Protein AF-A0A1M7YCN4-F1 (afdb_monomer_lite)

Radius of gyration: 11.82 Å; chains: 1; bounding box: 31×23×24 Å

Secondary structure (DSSP, 8-state):
--HHHHHHHHHHHHHS-HHHHHHHHHHHHHHHTT---HHHHHHHHHHHTTHHHHHHHTT--

Sequence (61 aa):
MTPEQRYDLAIEWRLTSNRMKEIIKEEYNKKYGTNTSDEQWESYLIKALNIESFWKSVGLM

pLDDT: mean 87.83, std 6.9, range [67.12, 95.19]

Structure (mmCIF, N/CA/C/O backbone):
data_AF-A0A1M7YCN4-F1
#
_entry.id   AF-A0A1M7YCN4-F1
#
loop_
_atom_site.group_PDB
_atom_site.id
_atom_site.type_symbol
_atom_site.label_atom_id
_atom_site.label_alt_id
_atom_site.label_comp_id
_atom_site.label_asym_id
_atom_site.label_entity_id
_atom_site.label_seq_id
_atom_site.pdbx_PDB_ins_code
_atom_site.Cartn_x
_atom_site.Cartn_y
_atom_site.Cartn_z
_atom_site.occupancy
_atom_site.B_iso_or_equiv
_atom_site.auth_seq_id
_atom_site.auth_comp_id
_atom_site.auth_asym_id
_atom_site.auth_atom_id
_atom_site.pdbx_PDB_model_num
ATOM 1 N N . MET A 1 1 ? 5.703 14.096 -3.021 1.00 81.25 1 MET A N 1
ATOM 2 C CA . MET A 1 1 ? 5.648 12.913 -3.902 1.00 81.25 1 MET A CA 1
ATOM 3 C C . MET A 1 1 ? 5.854 13.386 -5.325 1.00 81.25 1 MET A C 1
ATOM 5 O O . MET A 1 1 ? 5.209 14.363 -5.697 1.00 81.25 1 MET A O 1
ATOM 9 N N . THR A 1 2 ? 6.763 12.780 -6.086 1.00 87.56 2 THR A N 1
ATOM 10 C CA . THR A 1 2 ? 6.920 13.108 -7.513 1.00 87.56 2 THR A CA 1
ATOM 11 C C . THR A 1 2 ? 5.824 12.425 -8.347 1.00 87.56 2 THR A C 1
ATOM 13 O O . THR A 1 2 ? 5.173 11.494 -7.855 1.00 87.56 2 THR A O 1
ATOM 16 N N . PRO A 1 3 ? 5.571 12.863 -9.594 1.00 89.31 3 PRO A N 1
ATOM 17 C CA . PRO A 1 3 ? 4.637 12.182 -10.492 1.00 89.31 3 PRO A CA 1
ATOM 18 C C . PRO A 1 3 ? 4.959 10.694 -10.697 1.00 89.31 3 PRO A C 1
ATOM 20 O O . PRO A 1 3 ? 4.047 9.872 -10.724 1.00 89.31 3 PRO A O 1
ATOM 23 N N . GLU A 1 4 ? 6.241 10.338 -10.776 1.00 87.19 4 GLU A N 1
ATOM 24 C CA . GLU A 1 4 ? 6.721 8.963 -10.955 1.00 87.19 4 GLU A CA 1
ATOM 25 C C . GLU A 1 4 ? 6.393 8.099 -9.735 1.00 87.19 4 GLU A C 1
ATOM 27 O O . GLU A 1 4 ? 5.863 7.002 -9.879 1.00 87.19 4 GLU A O 1
ATOM 32 N N . GLN A 1 5 ? 6.624 8.628 -8.531 1.00 87.00 5 GLN A N 1
ATOM 33 C CA . GLN A 1 5 ? 6.259 7.975 -7.273 1.00 87.00 5 GLN A CA 1
ATOM 34 C C . GLN A 1 5 ? 4.742 7.760 -7.161 1.00 87.00 5 GLN A C 1
ATOM 36 O O . GLN A 1 5 ? 4.291 6.690 -6.764 1.00 87.00 5 GLN A O 1
ATOM 41 N N . ARG A 1 6 ? 3.927 8.754 -7.544 1.00 89.44 6 ARG A N 1
ATOM 42 C CA . ARG A 1 6 ? 2.460 8.597 -7.556 1.00 89.44 6 ARG A CA 1
ATOM 43 C C . ARG A 1 6 ? 2.001 7.543 -8.557 1.00 89.44 6 ARG A C 1
ATOM 45 O O . ARG A 1 6 ? 1.080 6.783 -8.265 1.00 89.44 6 ARG A O 1
ATOM 52 N N . TYR A 1 7 ? 2.627 7.506 -9.729 1.00 91.00 7 TYR A N 1
ATOM 53 C CA . TYR A 1 7 ? 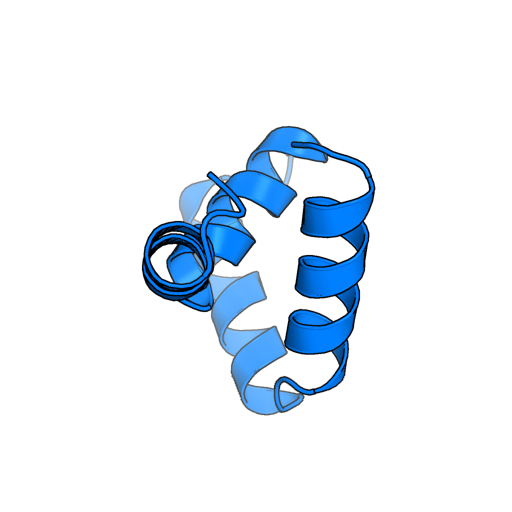2.328 6.516 -10.755 1.00 91.00 7 TYR A CA 1
ATOM 54 C C . TYR A 1 7 ? 2.671 5.097 -10.284 1.00 91.00 7 TYR A C 1
ATOM 56 O O . TYR A 1 7 ? 1.835 4.201 -10.393 1.00 91.00 7 TYR A O 1
ATOM 64 N N . ASP A 1 8 ? 3.850 4.913 -9.691 1.00 89.81 8 ASP A N 1
ATOM 65 C CA . ASP A 1 8 ? 4.280 3.635 -9.119 1.00 89.81 8 ASP A CA 1
ATOM 66 C C . ASP A 1 8 ? 3.352 3.186 -7.980 1.00 89.81 8 ASP A C 1
ATOM 68 O O . ASP A 1 8 ? 2.817 2.079 -8.006 1.00 89.81 8 ASP A O 1
ATOM 72 N N . LEU A 1 9 ? 3.019 4.096 -7.057 1.00 92.00 9 LEU A N 1
ATOM 73 C CA . LEU A 1 9 ? 2.059 3.841 -5.981 1.00 92.00 9 LEU A CA 1
ATOM 74 C C . LEU A 1 9 ? 0.694 3.379 -6.516 1.00 92.00 9 LEU A C 1
ATOM 76 O O . LEU A 1 9 ? 0.077 2.473 -5.953 1.00 92.00 9 LEU A O 1
ATOM 80 N N . ALA A 1 10 ? 0.215 3.978 -7.610 1.00 92.31 10 ALA A N 1
ATOM 81 C CA . ALA A 1 10 ? -1.038 3.583 -8.242 1.00 92.31 10 ALA A CA 1
ATOM 82 C C . ALA A 1 10 ? -0.963 2.180 -8.871 1.00 92.31 10 ALA A C 1
ATOM 84 O O . ALA A 1 10 ? -1.951 1.439 -8.818 1.00 92.31 10 ALA A O 1
ATOM 85 N N . ILE A 1 11 ? 0.185 1.793 -9.438 1.00 92.38 11 ILE A N 1
ATOM 86 C CA . ILE A 1 11 ? 0.420 0.439 -9.958 1.00 92.38 11 ILE A CA 1
ATOM 87 C C . ILE A 1 11 ? 0.438 -0.573 -8.815 1.00 92.38 11 ILE A C 1
ATOM 89 O O . ILE A 1 11 ? -0.329 -1.538 -8.855 1.00 92.38 11 ILE A O 1
ATOM 93 N N . GLU A 1 12 ? 1.243 -0.334 -7.783 1.00 92.19 12 GLU A N 1
ATOM 94 C CA . GLU A 1 12 ? 1.358 -1.216 -6.618 1.00 92.19 12 GLU A CA 1
ATOM 95 C C . GLU A 1 12 ? 0.004 -1.398 -5.930 1.00 92.19 12 GLU A C 1
ATOM 97 O O . GLU A 1 12 ? -0.444 -2.516 -5.641 1.00 92.19 12 GLU A O 1
ATOM 102 N N . TRP A 1 13 ? -0.740 -0.302 -5.768 1.00 93.69 13 TRP A N 1
ATOM 103 C CA . TRP A 1 13 ? -2.103 -0.372 -5.271 1.00 93.69 13 TRP A CA 1
ATOM 104 C C . TRP A 1 13 ? -3.004 -1.183 -6.199 1.00 93.69 13 TRP A C 1
ATOM 106 O O . TRP A 1 13 ? -3.772 -2.019 -5.729 1.00 93.69 13 TRP A O 1
ATOM 116 N N . ARG A 1 14 ? -2.923 -1.005 -7.520 1.00 93.81 14 ARG A N 1
ATOM 117 C CA . ARG A 1 14 ? -3.730 -1.780 -8.473 1.00 93.81 14 ARG A CA 1
ATOM 118 C C . ARG A 1 14 ? -3.450 -3.281 -8.363 1.00 93.81 14 ARG A C 1
ATOM 120 O O . ARG A 1 14 ? -4.421 -4.041 -8.343 1.00 93.81 14 ARG A O 1
ATOM 127 N N . LEU A 1 15 ? -2.183 -3.678 -8.245 1.00 92.88 15 LEU A N 1
ATOM 128 C CA . LEU A 1 15 ? -1.733 -5.072 -8.130 1.00 92.88 15 LEU A CA 1
ATOM 129 C C . LEU A 1 15 ? -2.049 -5.703 -6.767 1.00 92.88 15 LEU A C 1
ATOM 131 O O . LEU A 1 15 ? -2.214 -6.919 -6.670 1.00 92.88 15 LEU A O 1
ATOM 135 N N . THR A 1 16 ? -2.199 -4.888 -5.724 1.00 92.88 16 THR A N 1
ATOM 136 C CA . THR A 1 16 ? -2.580 -5.354 -4.388 1.00 92.88 16 THR A CA 1
ATOM 137 C C . THR A 1 16 ? -3.930 -6.086 -4.419 1.00 92.88 16 THR A C 1
ATOM 139 O O . THR A 1 16 ? -4.915 -5.612 -4.998 1.00 92.88 16 THR A O 1
ATOM 142 N N . SER A 1 17 ? -4.000 -7.251 -3.770 1.00 94.88 17 SER A N 1
ATOM 143 C CA . SER A 1 17 ? -5.226 -8.061 -3.720 1.00 94.88 17 SER A CA 1
ATOM 144 C C . SER A 1 17 ? -6.389 -7.320 -3.047 1.00 94.88 17 SER A C 1
ATOM 146 O O . SER A 1 17 ? -6.184 -6.540 -2.118 1.00 94.88 17 SER A O 1
ATOM 148 N N . ASN A 1 18 ? -7.629 -7.596 -3.467 1.00 94.88 18 ASN A N 1
ATOM 149 C CA . ASN A 1 18 ? -8.820 -6.945 -2.901 1.00 94.88 18 ASN A CA 1
ATOM 150 C C . ASN A 1 18 ? -8.928 -7.124 -1.381 1.00 94.88 18 ASN A C 1
ATOM 152 O O . ASN A 1 18 ? -9.188 -6.157 -0.675 1.00 94.88 18 ASN A O 1
ATOM 156 N N . ARG A 1 19 ? -8.621 -8.325 -0.877 1.00 94.75 19 ARG A N 1
ATOM 157 C CA . ARG A 1 19 ? -8.593 -8.604 0.564 1.00 94.75 19 ARG A CA 1
ATOM 158 C C . ARG A 1 19 ? -7.599 -7.707 1.304 1.00 94.75 19 ARG A C 1
ATOM 160 O O . ARG A 1 19 ? -7.915 -7.178 2.362 1.00 94.75 19 ARG A O 1
ATOM 167 N N . MET A 1 20 ? -6.399 -7.523 0.755 1.00 93.56 20 MET A N 1
ATOM 168 C CA . MET A 1 20 ? -5.400 -6.648 1.370 1.00 93.56 20 MET A CA 1
ATOM 169 C C . MET A 1 20 ? -5.825 -5.176 1.295 1.00 93.56 20 MET A C 1
ATOM 171 O O . MET A 1 20 ? -5.663 -4.443 2.266 1.00 93.56 20 MET A O 1
ATOM 175 N N . LYS A 1 21 ? -6.438 -4.748 0.184 1.00 94.38 21 LYS A N 1
ATOM 176 C CA . LYS A 1 21 ? -6.996 -3.393 0.051 1.00 94.38 21 LYS A CA 1
ATOM 177 C C . LYS A 1 21 ? -8.043 -3.095 1.123 1.00 94.38 21 LYS A C 1
ATOM 179 O O . LYS A 1 21 ? -8.055 -1.988 1.652 1.00 94.38 21 LYS A O 1
ATOM 184 N N . GLU A 1 22 ? -8.915 -4.053 1.429 1.00 95.19 22 GLU A N 1
ATOM 185 C CA . GLU A 1 22 ? -9.919 -3.919 2.492 1.00 95.19 22 GLU A CA 1
ATOM 186 C C . GLU A 1 22 ? -9.265 -3.762 3.865 1.00 95.19 22 GLU A C 1
ATOM 188 O O . GLU A 1 22 ? -9.586 -2.809 4.569 1.00 95.19 22 GLU A O 1
ATOM 193 N N . ILE A 1 23 ? -8.285 -4.610 4.194 1.00 94.50 23 ILE A N 1
ATOM 194 C CA . ILE A 1 23 ? -7.534 -4.525 5.457 1.00 94.50 23 ILE A CA 1
ATOM 195 C C . ILE A 1 23 ? -6.868 -3.151 5.602 1.00 94.50 23 ILE A C 1
ATOM 197 O O . ILE A 1 23 ? -7.027 -2.490 6.623 1.00 94.50 23 ILE A O 1
ATOM 201 N N . ILE A 1 24 ? -6.165 -2.686 4.565 1.00 93.56 24 ILE A N 1
ATOM 202 C CA . ILE A 1 24 ? -5.473 -1.388 4.579 1.00 93.56 24 ILE A CA 1
ATOM 203 C C . ILE A 1 24 ? -6.468 -0.236 4.777 1.00 93.56 24 ILE A C 1
ATOM 205 O O . ILE A 1 24 ? -6.203 0.675 5.560 1.00 93.56 24 ILE A O 1
ATOM 209 N N . LYS A 1 25 ? -7.622 -0.266 4.097 1.00 93.06 25 LYS A N 1
ATOM 210 C CA . LYS A 1 25 ? -8.669 0.757 4.256 1.00 93.06 25 LYS A CA 1
ATOM 211 C C . LYS A 1 25 ? -9.283 0.741 5.653 1.00 93.06 25 LYS A C 1
ATOM 213 O O . LYS A 1 25 ? -9.532 1.804 6.213 1.00 93.06 25 LYS A O 1
ATOM 218 N N . GLU A 1 26 ? -9.539 -0.439 6.208 1.00 94.12 26 GLU A N 1
ATOM 219 C CA . GLU A 1 26 ? -10.104 -0.577 7.548 1.00 94.12 26 GLU A CA 1
ATOM 220 C C . GLU A 1 26 ? -9.141 -0.031 8.608 1.00 94.12 26 GLU A C 1
ATOM 222 O O . GLU A 1 26 ? -9.536 0.781 9.444 1.00 94.12 26 GLU A O 1
ATOM 227 N N . GLU A 1 27 ? -7.865 -0.403 8.528 1.00 93.69 27 GLU A N 1
ATOM 228 C CA . GLU A 1 27 ? -6.828 0.080 9.441 1.00 93.69 27 GLU A CA 1
ATOM 229 C C . GLU A 1 27 ? -6.603 1.592 9.313 1.00 93.69 27 GLU A C 1
ATOM 231 O O . GLU A 1 27 ? -6.438 2.291 10.317 1.00 93.69 27 GLU A O 1
ATOM 236 N N . TYR A 1 28 ? -6.666 2.128 8.093 1.00 93.06 28 TYR A N 1
ATOM 237 C CA . TYR A 1 28 ? -6.610 3.568 7.865 1.00 93.06 28 TYR A CA 1
ATOM 238 C C . TYR A 1 28 ? -7.799 4.298 8.498 1.00 93.06 28 TYR A C 1
ATOM 240 O O . TYR A 1 28 ? -7.602 5.241 9.267 1.00 93.06 28 TYR A O 1
ATOM 248 N N . ASN A 1 29 ? -9.022 3.821 8.254 1.00 91.81 29 ASN A N 1
ATOM 249 C CA . ASN A 1 29 ? -10.238 4.411 8.815 1.00 91.81 29 ASN A CA 1
ATOM 250 C C . ASN A 1 29 ? -10.256 4.345 10.348 1.00 91.81 29 ASN A C 1
ATOM 252 O O . ASN A 1 29 ? -10.656 5.313 10.990 1.00 91.81 29 ASN A O 1
ATOM 256 N N . LYS A 1 30 ? -9.781 3.249 10.957 1.00 92.38 30 LYS A N 1
ATOM 257 C CA . LYS A 1 30 ? -9.641 3.146 12.422 1.00 92.38 30 LYS A CA 1
ATOM 258 C C . LYS A 1 30 ? -8.688 4.196 12.988 1.00 92.38 30 LYS A C 1
ATOM 260 O O . LYS A 1 30 ? -8.910 4.694 14.087 1.00 92.38 30 LYS A O 1
ATOM 265 N N . LYS A 1 31 ? -7.613 4.505 12.260 1.00 90.12 31 LYS A N 1
ATOM 266 C CA . LYS A 1 31 ? -6.538 5.376 12.742 1.00 90.12 31 LYS A CA 1
ATOM 267 C C . LYS A 1 31 ? -6.803 6.863 12.508 1.00 90.12 31 LYS A C 1
ATOM 269 O O . LYS A 1 31 ? -6.414 7.673 13.346 1.00 90.12 31 LYS A O 1
ATOM 274 N N . TYR A 1 32 ? -7.428 7.216 11.388 1.00 88.12 32 TYR A N 1
ATOM 275 C CA . TYR A 1 32 ? -7.589 8.609 10.954 1.00 88.12 32 TYR A CA 1
ATOM 276 C C . TYR A 1 32 ? -9.056 9.062 10.853 1.00 88.12 32 TYR A C 1
ATOM 278 O O . TYR A 1 32 ? -9.319 10.259 10.758 1.00 88.12 32 TYR A O 1
ATOM 286 N N . GLY A 1 33 ? -10.023 8.144 10.942 1.00 85.94 33 GLY A N 1
ATOM 287 C CA . GLY A 1 33 ? -11.447 8.463 10.841 1.00 85.94 33 GLY A CA 1
ATOM 288 C C . GLY A 1 33 ? -11.873 8.845 9.420 1.00 85.94 33 GLY A C 1
ATOM 289 O O . GLY A 1 33 ? -11.307 8.375 8.440 1.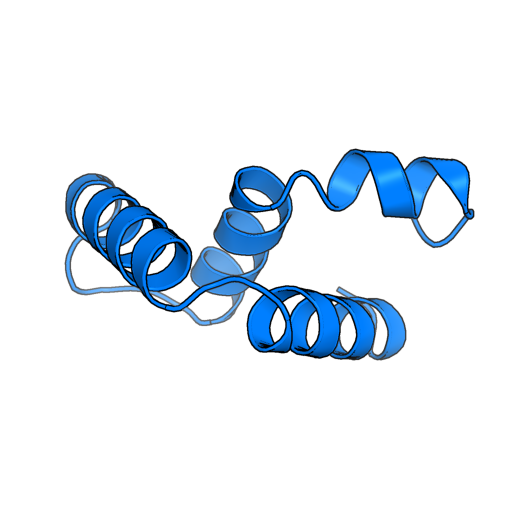00 85.94 33 GLY A O 1
ATOM 290 N N . THR A 1 34 ? -12.905 9.686 9.308 1.00 76.25 34 THR A N 1
ATOM 291 C CA . THR A 1 34 ? -13.531 10.083 8.030 1.00 76.25 34 THR A CA 1
ATOM 292 C C . THR A 1 34 ? -12.967 11.366 7.421 1.00 76.25 34 THR A C 1
ATOM 294 O O . THR A 1 34 ? -13.403 11.761 6.343 1.00 76.25 34 THR A O 1
ATOM 297 N N . ASN A 1 35 ? -12.064 12.062 8.115 1.00 67.12 35 ASN A N 1
ATOM 298 C CA . ASN A 1 35 ? -11.552 13.359 7.685 1.00 67.12 35 ASN A CA 1
ATOM 299 C C . ASN A 1 35 ? -10.087 13.213 7.278 1.00 67.12 35 ASN A C 1
ATOM 301 O O . ASN A 1 35 ? -9.193 13.221 8.122 1.00 67.12 35 ASN A O 1
ATOM 305 N N . THR A 1 36 ? -9.864 13.001 5.987 1.00 77.88 36 THR A N 1
ATOM 306 C CA . THR A 1 36 ? -8.570 12.565 5.456 1.00 77.88 36 THR A CA 1
ATOM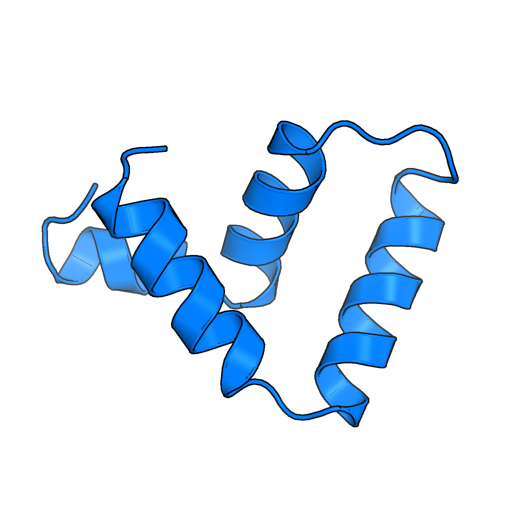 307 C C . THR A 1 36 ? -8.240 13.325 4.184 1.00 77.88 36 THR A C 1
ATOM 309 O O . THR A 1 36 ? -9.081 13.421 3.291 1.00 77.88 36 THR A O 1
ATOM 312 N N . SER A 1 37 ? -7.019 13.857 4.096 1.00 87.12 37 SER A N 1
ATOM 313 C CA . SER A 1 37 ? -6.501 14.452 2.862 1.00 87.12 37 SER A CA 1
ATOM 314 C C . SER A 1 37 ? -5.859 13.393 1.967 1.00 87.12 37 SER A C 1
ATOM 316 O O . SER A 1 37 ? -5.335 12.387 2.456 1.00 87.12 37 SER A O 1
ATOM 318 N N . ASP A 1 38 ? -5.833 13.656 0.659 1.00 86.50 38 ASP A N 1
ATOM 319 C CA . ASP A 1 38 ? -5.173 12.777 -0.312 1.00 86.50 38 ASP A CA 1
ATOM 320 C C . ASP A 1 38 ? -3.701 12.536 0.061 1.00 86.50 38 ASP A C 1
ATOM 322 O O . ASP A 1 38 ? -3.236 11.403 0.044 1.00 86.50 38 ASP A O 1
ATOM 326 N N . GLU A 1 39 ? -2.983 13.565 0.523 1.00 88.69 39 GLU A N 1
ATOM 327 C CA . GLU A 1 39 ? -1.582 13.434 0.952 1.00 88.69 39 GLU A CA 1
ATOM 328 C C . GLU A 1 39 ? -1.398 12.487 2.148 1.00 88.69 39 GLU A C 1
ATOM 330 O O . GLU A 1 39 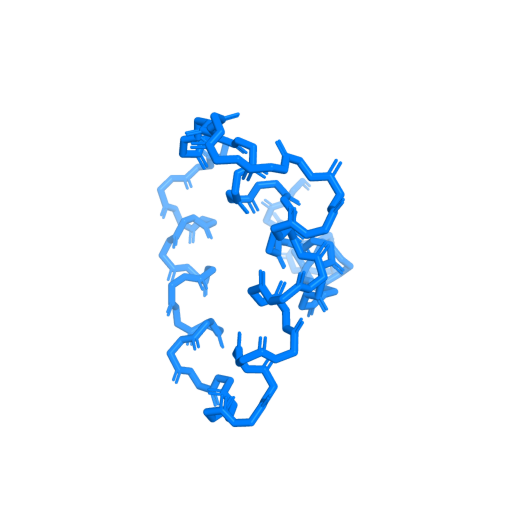? -0.431 11.722 2.199 1.00 88.69 39 GLU A O 1
ATOM 3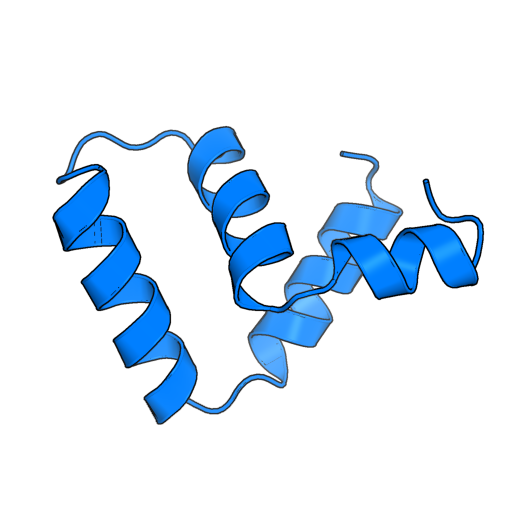35 N N . GLN A 1 40 ? -2.319 12.508 3.119 1.00 90.50 40 GLN A N 1
ATOM 336 C CA . GLN A 1 40 ? -2.269 11.584 4.254 1.00 90.50 40 GLN A CA 1
ATOM 337 C C . GLN A 1 40 ? -2.529 10.147 3.816 1.00 90.50 40 GLN A C 1
ATOM 339 O O . GLN A 1 40 ? -1.876 9.226 4.313 1.00 90.50 40 GLN A O 1
ATOM 344 N N . TRP A 1 41 ? -3.481 9.954 2.905 1.00 91.31 41 TRP A N 1
ATOM 345 C CA . TRP A 1 41 ? -3.784 8.643 2.349 1.00 91.31 41 TRP A CA 1
ATOM 346 C C . TRP A 1 41 ? -2.603 8.091 1.547 1.00 91.31 41 TRP A C 1
ATOM 348 O O . TRP A 1 41 ? -2.163 6.969 1.800 1.00 91.31 41 TRP A O 1
ATOM 358 N N . GLU A 1 42 ? -2.023 8.900 0.656 1.00 91.44 42 GLU A N 1
ATOM 359 C CA . GLU A 1 42 ? -0.843 8.524 -0.123 1.00 91.44 42 GLU A CA 1
ATOM 360 C C . GLU A 1 42 ? 0.339 8.160 0.801 1.00 91.44 42 GLU A C 1
ATOM 362 O O . GLU A 1 42 ? 0.978 7.120 0.625 1.00 91.44 42 GLU A O 1
ATOM 367 N N . SER A 1 43 ? 0.601 8.962 1.842 1.00 90.25 43 SER A N 1
ATOM 368 C CA . SER A 1 43 ? 1.666 8.692 2.821 1.00 90.25 43 SER A CA 1
ATOM 369 C C . SER A 1 43 ? 1.441 7.391 3.598 1.00 90.25 43 SER A C 1
ATOM 371 O O . SER A 1 43 ? 2.386 6.643 3.866 1.00 90.25 43 SER A O 1
ATOM 373 N N . TYR A 1 44 ? 0.191 7.100 3.961 1.00 93.06 44 TYR A N 1
ATOM 374 C CA . TYR A 1 44 ? -0.150 5.854 4.634 1.00 93.06 44 TYR A CA 1
ATOM 375 C C . TYR A 1 44 ? 0.032 4.647 3.716 1.00 93.06 44 TYR A C 1
ATOM 377 O O . TYR A 1 44 ? 0.627 3.657 4.139 1.00 93.06 44 TYR A O 1
ATOM 385 N N . LEU A 1 45 ? -0.422 4.736 2.463 1.00 91.94 45 LEU A N 1
ATOM 386 C CA . LEU A 1 45 ? -0.282 3.657 1.488 1.00 91.94 45 LEU A CA 1
ATOM 387 C C . LEU A 1 45 ? 1.179 3.285 1.241 1.00 91.94 45 LEU A C 1
ATOM 389 O O . LEU A 1 45 ? 1.498 2.100 1.237 1.00 91.94 45 LEU A O 1
ATOM 393 N N . ILE A 1 46 ? 2.070 4.272 1.114 1.00 91.38 46 ILE A N 1
ATOM 394 C CA . ILE A 1 46 ? 3.512 4.025 0.954 1.00 91.38 46 ILE A CA 1
ATOM 395 C C . ILE A 1 46 ? 4.054 3.158 2.099 1.00 91.38 46 ILE A C 1
ATOM 397 O O . ILE A 1 46 ? 4.823 2.225 1.861 1.00 91.38 46 ILE A O 1
ATOM 401 N N . LYS A 1 47 ? 3.629 3.435 3.338 1.00 90.50 47 LYS A N 1
ATOM 402 C CA . LYS A 1 47 ? 4.035 2.661 4.520 1.00 90.50 47 LYS A CA 1
ATOM 403 C C . LYS A 1 47 ? 3.372 1.287 4.563 1.00 90.50 47 LYS A C 1
ATOM 405 O O . LYS A 1 47 ? 4.046 0.301 4.835 1.00 90.50 47 LYS A O 1
ATOM 410 N N . ALA A 1 48 ? 2.070 1.216 4.293 1.00 90.19 48 ALA A N 1
ATOM 411 C CA . ALA A 1 48 ? 1.294 -0.021 4.355 1.00 90.19 48 ALA A CA 1
ATOM 412 C C . ALA A 1 48 ? 1.735 -1.047 3.300 1.00 90.19 48 ALA A C 1
ATOM 414 O O . ALA A 1 48 ? 1.756 -2.243 3.573 1.00 90.19 48 ALA A O 1
ATOM 415 N N . LEU A 1 49 ? 2.120 -0.574 2.114 1.00 89.44 49 LEU A N 1
ATOM 416 C CA . LEU A 1 49 ? 2.632 -1.400 1.020 1.00 89.44 49 LEU A CA 1
ATOM 417 C C . LEU A 1 49 ? 4.158 -1.583 1.077 1.00 89.44 49 LEU A C 1
ATOM 419 O O . LEU A 1 49 ? 4.722 -2.258 0.224 1.00 89.44 49 LEU A O 1
ATOM 423 N N . ASN A 1 50 ? 4.829 -1.000 2.078 1.00 86.62 50 ASN A N 1
ATOM 424 C CA . ASN A 1 50 ? 6.284 -1.032 2.243 1.00 86.62 50 ASN A CA 1
ATOM 425 C C . ASN A 1 50 ? 7.068 -0.557 0.997 1.00 86.62 50 ASN A C 1
ATOM 427 O O . ASN A 1 50 ? 8.171 -1.025 0.707 1.00 86.62 50 ASN A O 1
ATOM 431 N N . ILE A 1 51 ? 6.497 0.393 0.256 1.00 83.12 51 ILE A N 1
ATOM 432 C CA . ILE A 1 51 ? 7.057 0.902 -1.003 1.00 83.12 51 ILE A CA 1
ATOM 433 C C . ILE A 1 51 ? 8.256 1.824 -0.738 1.00 83.12 51 ILE A C 1
ATOM 435 O O . ILE A 1 51 ? 9.171 1.914 -1.553 1.00 83.12 51 ILE A O 1
ATOM 439 N N . GLU A 1 52 ? 8.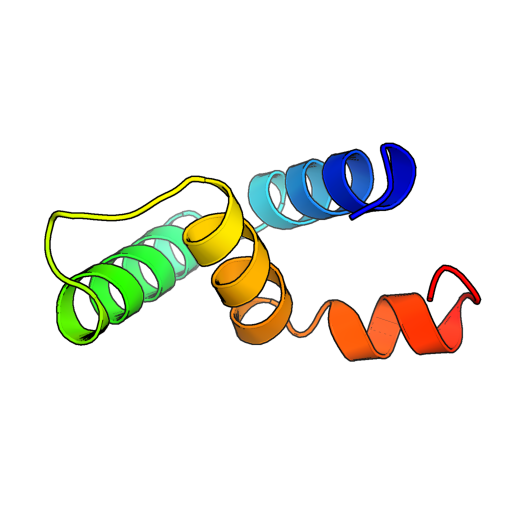313 2.470 0.431 1.00 81.00 52 GLU A N 1
ATOM 440 C CA . GLU A 1 52 ? 9.398 3.397 0.785 1.00 81.00 52 GLU A CA 1
ATOM 441 C C . GLU A 1 52 ? 10.787 2.742 0.694 1.00 81.00 52 GLU A C 1
ATOM 443 O O . GLU A 1 52 ? 11.736 3.335 0.179 1.00 81.00 52 GLU A O 1
ATOM 448 N N . SER A 1 53 ? 10.911 1.497 1.163 1.00 79.06 53 SER A N 1
ATOM 449 C CA . SER A 1 53 ? 12.158 0.733 1.071 1.00 79.06 53 SER A CA 1
ATOM 450 C C . SER A 1 53 ? 12.525 0.402 -0.375 1.00 79.06 53 SER A C 1
ATOM 452 O O . SER A 1 53 ? 13.703 0.454 -0.730 1.00 79.06 53 SER A O 1
ATOM 454 N N . PHE A 1 54 ? 11.528 0.107 -1.212 1.00 78.44 54 PHE A N 1
ATOM 455 C CA . PHE A 1 54 ? 11.734 -0.147 -2.632 1.00 78.44 54 PHE A CA 1
ATOM 456 C C . PHE A 1 54 ? 12.226 1.116 -3.347 1.00 78.44 54 PHE A C 1
ATOM 458 O O . PHE A 1 54 ? 13.289 1.074 -3.962 1.00 78.44 54 PHE A O 1
ATOM 465 N N . TRP A 1 55 ? 11.557 2.260 -3.178 1.00 81.75 55 TRP A N 1
ATOM 466 C CA . TRP A 1 55 ? 11.967 3.528 -3.799 1.00 81.75 55 TRP A CA 1
ATOM 467 C C . TRP A 1 55 ? 13.374 3.969 -3.405 1.00 81.75 55 TRP A C 1
ATOM 469 O O . TRP A 1 55 ? 14.142 4.379 -4.275 1.00 81.75 55 TRP A O 1
ATOM 479 N N . LYS A 1 56 ? 13.753 3.808 -2.130 1.00 80.50 56 LYS A N 1
ATOM 480 C CA . LYS A 1 56 ? 15.132 4.056 -1.676 1.00 80.50 56 LYS A CA 1
ATOM 481 C C . LYS A 1 56 ? 16.145 3.142 -2.367 1.00 80.50 56 LYS A C 1
ATOM 483 O O . LYS A 1 56 ? 17.240 3.585 -2.689 1.00 80.50 56 LYS A O 1
ATOM 488 N N . SER A 1 57 ? 15.791 1.878 -2.612 1.00 77.62 57 SER A N 1
ATOM 489 C CA . SER A 1 57 ? 16.687 0.914 -3.266 1.00 77.62 57 SER A CA 1
ATOM 490 C C . SER A 1 57 ? 16.890 1.178 -4.762 1.00 77.62 57 SER A C 1
ATOM 492 O O . SER A 1 57 ? 17.960 0.883 -5.287 1.00 77.62 57 SER A O 1
ATOM 494 N N . VAL A 1 58 ? 15.894 1.766 -5.435 1.00 77.00 58 VAL A N 1
ATOM 495 C CA . VAL A 1 58 ? 15.944 2.072 -6.875 1.00 77.00 58 VAL A CA 1
ATOM 496 C C . VAL A 1 58 ? 16.297 3.535 -7.180 1.00 77.00 58 VAL A C 1
ATOM 498 O O . VAL A 1 58 ? 16.281 3.936 -8.340 1.00 77.00 58 VAL A O 1
ATOM 501 N N . GLY A 1 59 ? 16.630 4.338 -6.160 1.00 76.88 59 GLY A N 1
ATOM 502 C CA . GLY A 1 59 ? 17.028 5.744 -6.320 1.00 76.88 59 GLY A CA 1
ATOM 503 C C . GLY A 1 59 ? 15.881 6.698 -6.671 1.00 76.88 59 GLY A C 1
ATOM 504 O O . GLY A 1 59 ? 16.122 7.774 -7.210 1.00 76.88 59 GLY A O 1
ATOM 505 N N . LEU A 1 60 ? 14.634 6.312 -6.382 1.00 71.94 60 LEU A N 1
ATOM 506 C CA . LEU A 1 60 ? 13.442 7.147 -6.569 1.00 71.94 60 LEU A CA 1
ATOM 507 C C . LEU A 1 60 ? 13.163 8.065 -5.366 1.00 71.94 60 LEU A C 1
ATOM 509 O O . LEU A 1 60 ? 12.129 8.733 -5.356 1.00 71.94 60 LEU A O 1
ATOM 513 N N . MET A 1 61 ? 14.030 8.086 -4.347 1.00 67.38 61 MET A N 1
ATOM 514 C CA . MET A 1 61 ? 13.865 8.861 -3.112 1.00 67.38 61 MET A CA 1
ATOM 515 C C . MET A 1 61 ? 15.170 9.507 -2.657 1.00 67.38 61 MET A C 1
ATOM 517 O O . MET A 1 61 ? 16.226 8.858 -2.825 1.00 67.38 61 MET A O 1
#

Foldseek 3Di:
DDPVLVVVLVVLLVPDDPVLVVVLVVVCCVVPNDDDDPVRVSVSSCVSSVVVVVCVVVVVD

Organism: NCBI:txid1121416